Protein AF-A0A3S1PXV7-F1 (afdb_monomer_lite)

Sequence (91 aa):
TKADRRREAAQRRAALEPLAKEIRATEALMDRIRKRIDLIEDELANPAIYEKDPSTATRLAKERSQLAATLATNEDKWLTMSAEYEEGIAE

pLDDT: mean 95.38, std 5.87, range [67.56, 98.88]

Secondary structure (DSSP, 8-state):
-HHHHHHHHHHHHHHHHHHHHHHHHHHHHHHHHHHHHHHHHHHHT-THHHHH-HHHHHHHHHHHHHHHHHHHHHHHHHHHHHHHHHHHHH-

Foldseek 3Di:
DVVVVVVVLVVLCVVCVVLVVVLVVLVVVLVVLVVLLVVLVVVLVDPVCCVPPVVVNVVSVVSNVVSVVVSVVSVVVSVVSVVVSVVSNVD

Structure (mmCIF, N/CA/C/O backbone):
data_AF-A0A3S1PXV7-F1
#
_entry.id   AF-A0A3S1PXV7-F1
#
loop_
_atom_site.group_PDB
_atom_site.id
_atom_site.type_symbol
_atom_site.label_atom_id
_atom_site.label_alt_id
_atom_site.label_comp_id
_atom_site.label_asym_id
_atom_site.label_entity_id
_atom_site.label_seq_id
_atom_site.pdbx_PDB_ins_code
_atom_site.Cartn_x
_atom_site.Cartn_y
_atom_site.Cartn_z
_atom_site.occupancy
_atom_site.B_iso_or_equiv
_atom_site.auth_seq_id
_atom_site.auth_comp_id
_atom_site.auth_asym_id
_atom_site.auth_atom_id
_atom_site.pdbx_PDB_model_num
ATOM 1 N N . THR A 1 1 ? 22.351 -2.314 -36.559 1.00 86.62 1 THR A N 1
ATOM 2 C CA . THR A 1 1 ? 22.207 -3.743 -36.949 1.00 86.62 1 THR A CA 1
ATOM 3 C C . THR A 1 1 ? 21.261 -4.472 -35.994 1.00 86.62 1 THR A C 1
ATOM 5 O O . THR A 1 1 ? 20.868 -3.897 -34.985 1.00 86.62 1 THR A O 1
ATOM 8 N N . LYS A 1 2 ? 20.877 -5.735 -36.262 1.00 83.94 2 LYS A N 1
ATOM 9 C CA . LYS A 1 2 ? 20.091 -6.554 -35.305 1.00 83.94 2 LYS A CA 1
ATOM 10 C C . LYS A 1 2 ? 20.813 -6.727 -33.956 1.00 83.94 2 LYS A C 1
ATOM 12 O O . LYS A 1 2 ? 20.156 -6.850 -32.925 1.00 83.94 2 LYS A O 1
ATOM 17 N N . ALA A 1 3 ? 22.148 -6.735 -33.966 1.00 86.06 3 ALA A N 1
ATOM 18 C CA . ALA A 1 3 ? 22.963 -6.807 -32.757 1.00 86.06 3 ALA A CA 1
ATOM 19 C C . ALA A 1 3 ? 22.882 -5.512 -31.931 1.00 86.06 3 ALA A C 1
ATOM 21 O O . ALA A 1 3 ? 22.696 -5.594 -30.719 1.00 86.06 3 ALA A O 1
ATOM 22 N N . ASP A 1 4 ? 22.916 -4.347 -32.585 1.00 83.38 4 ASP A N 1
ATOM 23 C CA . ASP A 1 4 ? 22.822 -3.043 -31.905 1.00 83.38 4 ASP A CA 1
ATOM 24 C C . ASP A 1 4 ? 21.460 -2.866 -31.222 1.00 83.38 4 ASP A C 1
ATOM 26 O O . ASP A 1 4 ? 21.413 -2.610 -30.023 1.00 83.38 4 ASP A O 1
ATOM 30 N N . ARG A 1 5 ? 20.356 -3.188 -31.918 1.00 80.75 5 ARG A N 1
ATOM 31 C CA . ARG A 1 5 ? 18.996 -3.131 -31.340 1.00 80.75 5 ARG A CA 1
ATOM 32 C C . ARG A 1 5 ? 18.830 -4.012 -30.096 1.00 80.75 5 ARG A C 1
ATOM 34 O O . ARG A 1 5 ? 18.114 -3.663 -29.163 1.00 80.75 5 ARG A O 1
ATOM 41 N N . ARG A 1 6 ? 19.485 -5.180 -30.063 1.00 80.69 6 ARG A N 1
ATOM 42 C CA . ARG A 1 6 ? 19.475 -6.065 -28.884 1.00 80.69 6 ARG A CA 1
ATOM 43 C C . ARG A 1 6 ? 20.282 -5.492 -27.723 1.00 80.69 6 ARG A C 1
ATOM 45 O O . ARG A 1 6 ? 19.890 -5.682 -26.576 1.00 80.69 6 ARG A O 1
ATOM 52 N N . ARG A 1 7 ? 21.412 -4.842 -28.012 1.00 84.50 7 ARG A N 1
ATOM 53 C CA . ARG A 1 7 ? 22.261 -4.211 -26.998 1.00 84.50 7 ARG A CA 1
ATOM 54 C C . ARG A 1 7 ? 21.551 -3.008 -26.374 1.00 84.50 7 ARG A C 1
ATOM 56 O O . ARG A 1 7 ? 21.516 -2.925 -25.153 1.00 84.50 7 ARG A O 1
ATOM 63 N N . GLU A 1 8 ? 20.919 -2.166 -27.186 1.00 85.62 8 GLU A N 1
ATOM 64 C CA . GLU A 1 8 ? 20.106 -1.023 -26.737 1.00 85.62 8 GLU A CA 1
ATOM 65 C C . GLU A 1 8 ? 18.938 -1.476 -25.847 1.00 85.62 8 GLU A C 1
ATOM 67 O O . GLU A 1 8 ? 18.764 -0.978 -24.737 1.00 85.62 8 GLU A O 1
ATOM 72 N N . ALA A 1 9 ? 18.192 -2.507 -26.262 1.00 83.62 9 ALA A N 1
ATOM 73 C CA . ALA A 1 9 ? 17.115 -3.070 -25.446 1.00 83.62 9 ALA A CA 1
ATOM 74 C C . ALA A 1 9 ? 17.611 -3.654 -24.107 1.00 83.62 9 ALA A C 1
ATOM 76 O O . ALA A 1 9 ? 16.935 -3.52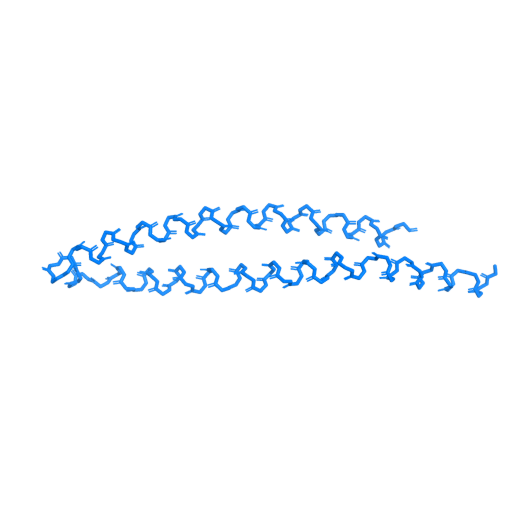8 -23.087 1.00 83.62 9 ALA A O 1
ATOM 77 N N . ALA A 1 10 ? 18.787 -4.290 -24.086 1.00 84.38 10 ALA A N 1
ATOM 78 C CA . ALA A 1 10 ? 19.379 -4.806 -22.852 1.00 84.38 10 ALA A CA 1
ATOM 79 C C . ALA A 1 10 ? 19.835 -3.678 -21.911 1.00 84.38 10 ALA A C 1
ATOM 81 O O . ALA A 1 10 ? 19.638 -3.782 -20.702 1.00 84.38 10 ALA A O 1
ATOM 82 N N . GLN A 1 11 ? 20.399 -2.596 -22.457 1.00 88.06 11 GLN A N 1
ATOM 83 C CA . GLN A 1 11 ? 20.802 -1.417 -21.686 1.00 88.06 11 GLN A CA 1
ATOM 84 C C . GLN A 1 11 ? 19.596 -0.706 -21.066 1.00 88.06 11 GLN A C 1
ATOM 86 O O . GLN A 1 11 ? 19.637 -0.401 -19.877 1.00 88.06 11 GLN A O 1
ATOM 91 N N . ARG A 1 12 ? 18.498 -0.535 -21.815 1.00 86.75 12 ARG A N 1
ATOM 92 C CA . ARG A 1 12 ? 17.247 0.035 -21.285 1.00 86.75 12 ARG A CA 1
ATOM 93 C C . ARG A 1 12 ? 16.679 -0.774 -20.123 1.00 86.75 12 ARG A C 1
ATOM 95 O O . ARG A 1 12 ? 16.399 -0.227 -19.064 1.00 86.75 12 ARG A O 1
ATOM 102 N N . ARG A 1 13 ? 16.609 -2.102 -20.261 1.00 86.56 13 ARG A N 1
ATOM 103 C CA . ARG A 1 13 ? 16.163 -2.979 -19.161 1.00 86.56 13 ARG A CA 1
ATOM 104 C C . ARG A 1 13 ? 17.066 -2.889 -17.934 1.00 86.56 13 ARG A C 1
ATOM 106 O O . ARG A 1 13 ? 16.564 -2.898 -16.817 1.00 86.56 13 ARG A O 1
ATOM 113 N N . ALA A 1 14 ? 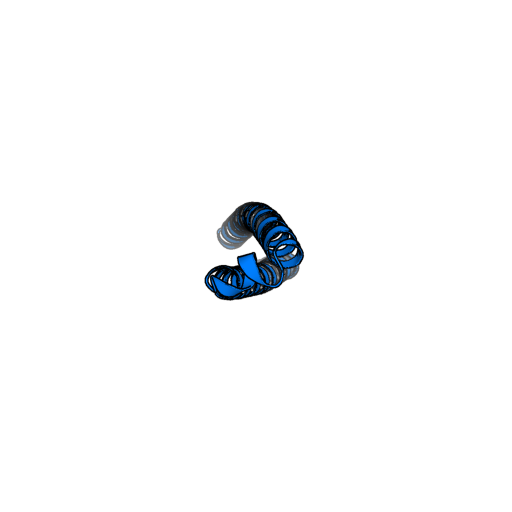18.382 -2.811 -18.131 1.00 91.44 14 ALA A N 1
ATOM 114 C CA . ALA A 1 14 ? 19.326 -2.660 -17.028 1.00 91.44 14 ALA A CA 1
ATOM 115 C C . ALA A 1 14 ? 19.166 -1.306 -16.314 1.00 91.44 14 ALA A C 1
ATOM 117 O O . ALA A 1 1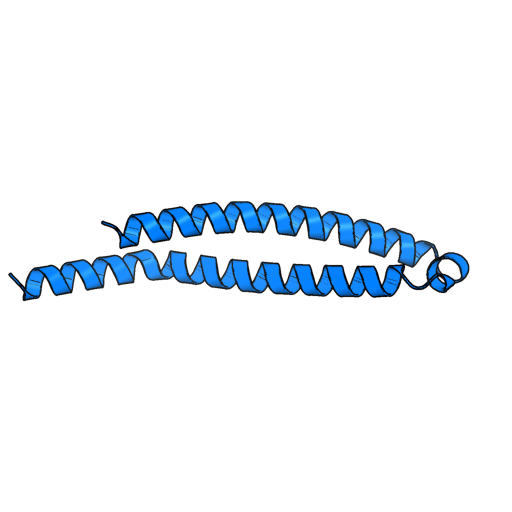4 ? 19.270 -1.258 -15.091 1.00 91.44 14 ALA A O 1
ATOM 118 N N . ALA A 1 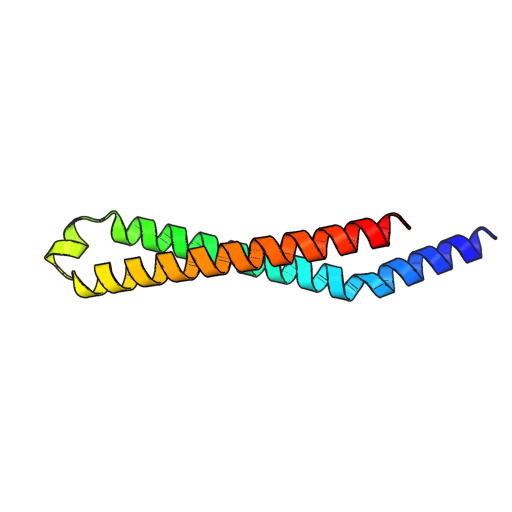15 ? 18.871 -0.235 -17.057 1.00 92.94 15 ALA A N 1
ATOM 119 C CA . ALA A 1 15 ? 18.622 1.093 -16.500 1.00 92.94 15 ALA A CA 1
ATOM 120 C C . ALA A 1 15 ? 17.322 1.162 -15.678 1.00 92.94 15 ALA A C 1
ATOM 122 O O . ALA A 1 15 ? 17.283 1.857 -14.669 1.00 92.94 15 ALA A O 1
ATOM 123 N N . LEU A 1 16 ? 16.290 0.405 -16.066 1.00 96.06 16 LEU A N 1
ATOM 124 C CA . LEU A 1 16 ? 14.982 0.383 -15.393 1.00 96.06 16 LEU A CA 1
ATOM 125 C C . LEU A 1 16 ? 14.875 -0.638 -14.248 1.00 96.06 16 LEU A C 1
ATOM 127 O O . LEU A 1 16 ? 13.896 -0.643 -13.506 1.00 96.06 16 LEU A O 1
ATOM 131 N N . GLU A 1 17 ? 15.861 -1.521 -14.081 1.00 96.62 17 GLU A N 1
ATOM 132 C CA . GLU A 1 17 ? 15.848 -2.556 -13.038 1.00 96.62 17 GLU A CA 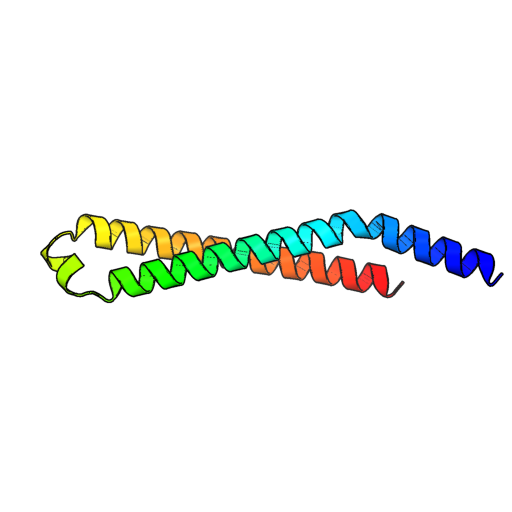1
ATOM 133 C C . GLU A 1 17 ? 15.740 -1.998 -11.600 1.00 96.62 17 GLU A C 1
ATOM 135 O O . GLU A 1 17 ? 14.985 -2.570 -10.808 1.00 96.62 17 GLU A O 1
ATOM 140 N N . PRO A 1 18 ? 16.420 -0.889 -11.234 1.00 97.31 18 PRO A N 1
ATOM 141 C CA . PRO A 1 18 ? 16.221 -0.237 -9.940 1.00 97.31 18 PRO A CA 1
ATOM 142 C C . PRO A 1 18 ? 14.769 0.206 -9.714 1.00 97.31 18 PRO A C 1
ATOM 144 O O . PRO A 1 18 ? 14.189 -0.141 -8.688 1.00 97.31 18 PRO A O 1
ATOM 147 N N . LEU A 1 19 ? 14.150 0.863 -10.701 1.00 97.62 19 LEU A N 1
ATOM 148 C CA . LEU A 1 19 ? 12.756 1.310 -10.628 1.00 97.62 19 LEU A CA 1
ATOM 149 C C . LEU A 1 19 ? 11.795 0.120 -10.477 1.00 97.62 19 LEU A C 1
ATOM 151 O O . LEU A 1 19 ? 10.948 0.105 -9.589 1.00 97.62 19 LEU A O 1
ATOM 155 N N . ALA A 1 20 ? 12.000 -0.949 -11.253 1.00 97.62 20 ALA A N 1
ATOM 156 C CA . ALA A 1 20 ? 11.220 -2.183 -11.127 1.00 97.62 20 ALA A CA 1
ATOM 157 C C . ALA A 1 20 ? 11.359 -2.848 -9.744 1.00 97.62 20 ALA A C 1
ATOM 159 O O . ALA A 1 20 ? 10.437 -3.506 -9.255 1.00 97.62 20 ALA A O 1
ATOM 160 N N . LYS A 1 21 ? 12.528 -2.748 -9.100 1.00 98.38 21 LYS A N 1
ATOM 161 C CA . LYS A 1 21 ? 12.718 -3.222 -7.719 1.00 98.38 21 LYS A CA 1
ATOM 162 C C . LYS A 1 21 ? 11.964 -2.355 -6.717 1.00 98.38 21 LYS A C 1
ATOM 164 O O . LYS A 1 21 ? 11.352 -2.916 -5.811 1.00 98.38 21 LYS A O 1
ATOM 169 N N . GLU A 1 22 ? 11.984 -1.037 -6.882 1.00 98.31 22 GLU A N 1
ATOM 170 C CA . GLU A 1 22 ? 11.245 -0.119 -6.012 1.00 98.31 22 GLU A CA 1
ATOM 171 C C . GLU A 1 22 ? 9.733 -0.319 -6.116 1.00 98.31 22 GLU A C 1
ATOM 173 O O . GLU A 1 22 ? 9.080 -0.433 -5.081 1.00 98.31 22 GLU A O 1
ATOM 178 N N . ILE A 1 23 ? 9.195 -0.485 -7.329 1.00 98.56 23 ILE A N 1
ATOM 179 C CA . ILE A 1 23 ? 7.780 -0.817 -7.564 1.00 98.56 23 ILE A CA 1
ATOM 180 C C . ILE A 1 23 ? 7.384 -2.067 -6.770 1.00 98.56 23 ILE A C 1
ATOM 182 O O . ILE A 1 23 ? 6.486 -2.006 -5.931 1.00 98.56 23 ILE A O 1
ATOM 186 N N . ARG A 1 24 ? 8.121 -3.175 -6.943 1.00 98.62 24 ARG A N 1
ATOM 187 C CA . ARG A 1 24 ? 7.861 -4.444 -6.234 1.00 98.62 24 ARG A CA 1
ATOM 188 C C . ARG A 1 24 ? 7.968 -4.309 -4.713 1.00 98.62 24 ARG A C 1
ATOM 190 O O . ARG A 1 24 ? 7.220 -4.943 -3.970 1.00 98.62 24 ARG A O 1
ATOM 197 N N . ALA A 1 25 ? 8.915 -3.508 -4.227 1.00 98.50 25 ALA A N 1
ATOM 198 C CA . ALA A 1 25 ? 9.067 -3.254 -2.798 1.00 98.50 25 ALA A CA 1
ATOM 199 C C . ALA A 1 25 ? 7.886 -2.443 -2.238 1.00 98.50 25 ALA A C 1
ATOM 201 O O . ALA A 1 25 ? 7.386 -2.765 -1.158 1.00 98.50 25 ALA A O 1
ATOM 202 N N . THR A 1 26 ? 7.419 -1.430 -2.974 1.00 98.56 26 THR A N 1
ATOM 203 C CA . THR A 1 26 ? 6.244 -0.634 -2.608 1.00 98.56 26 THR A CA 1
ATOM 204 C C . THR A 1 26 ? 4.971 -1.479 -2.630 1.00 98.56 26 THR A C 1
ATOM 206 O O . THR A 1 26 ? 4.207 -1.411 -1.673 1.00 98.56 26 THR A O 1
ATOM 209 N N . GLU A 1 27 ? 4.775 -2.355 -3.620 1.00 98.75 27 GLU A N 1
ATOM 210 C CA . GLU A 1 27 ? 3.662 -3.322 -3.648 1.00 98.75 27 GLU A CA 1
ATOM 211 C C . GLU A 1 27 ? 3.648 -4.217 -2.406 1.00 98.75 27 GLU A C 1
ATOM 213 O O . GLU A 1 27 ? 2.645 -4.297 -1.696 1.00 98.75 27 GLU A O 1
ATOM 218 N N . ALA A 1 28 ? 4.791 -4.824 -2.076 1.00 98.75 28 ALA A N 1
ATOM 219 C CA . ALA A 1 28 ? 4.910 -5.670 -0.894 1.00 98.75 28 ALA A CA 1
ATOM 220 C C . ALA A 1 28 ? 4.644 -4.904 0.415 1.00 98.75 28 ALA A C 1
ATOM 222 O O . ALA A 1 28 ? 4.126 -5.481 1.376 1.00 98.75 28 ALA A O 1
ATOM 223 N N . LEU A 1 29 ? 5.005 -3.618 0.482 1.00 98.56 29 LEU A N 1
ATOM 224 C CA . LEU A 1 29 ? 4.688 -2.762 1.623 1.00 98.56 29 LEU A CA 1
ATOM 225 C C . LEU A 1 29 ? 3.183 -2.471 1.703 1.00 98.56 29 LEU A C 1
ATOM 227 O O . LEU A 1 29 ? 2.604 -2.631 2.779 1.00 98.56 29 LEU A O 1
ATOM 231 N N . MET A 1 30 ? 2.548 -2.099 0.589 1.00 98.75 30 MET A N 1
ATOM 232 C CA . MET A 1 30 ? 1.104 -1.850 0.523 1.00 98.75 30 MET A CA 1
ATOM 233 C C . MET A 1 30 ? 0.304 -3.083 0.950 1.00 98.75 30 MET A C 1
ATOM 235 O O . MET A 1 30 ? -0.607 -2.967 1.767 1.00 98.75 30 MET A O 1
ATOM 239 N N . ASP A 1 31 ? 0.693 -4.276 0.502 1.00 98.88 31 ASP A N 1
ATOM 240 C CA . ASP A 1 31 ? 0.037 -5.527 0.894 1.00 98.88 31 ASP A CA 1
ATOM 241 C C . ASP A 1 31 ? 0.149 -5.818 2.394 1.00 98.88 31 ASP A C 1
ATOM 243 O O . ASP A 1 31 ? -0.788 -6.330 3.009 1.00 98.88 31 ASP A O 1
ATOM 247 N N . ARG A 1 32 ? 1.285 -5.487 3.019 1.00 98.81 32 ARG A N 1
ATOM 248 C CA . ARG A 1 32 ? 1.445 -5.609 4.478 1.00 98.81 32 ARG A CA 1
ATOM 249 C C . ARG A 1 32 ? 0.568 -4.609 5.222 1.00 98.81 32 ARG A C 1
ATOM 251 O O . ARG A 1 32 ? -0.016 -4.971 6.240 1.00 98.81 32 ARG A O 1
ATOM 258 N N . ILE A 1 33 ? 0.474 -3.377 4.721 1.00 98.81 33 ILE A N 1
ATOM 259 C CA . ILE A 1 33 ? -0.375 -2.334 5.305 1.00 98.81 33 ILE A CA 1
ATOM 260 C C . ILE A 1 33 ? -1.847 -2.744 5.226 1.00 98.81 33 ILE A C 1
ATOM 262 O O . ILE A 1 33 ? -2.521 -2.711 6.252 1.00 98.81 33 ILE A O 1
ATOM 266 N N . ARG A 1 34 ? -2.320 -3.202 4.059 1.00 98.81 34 ARG A N 1
ATOM 267 C CA . ARG A 1 34 ? -3.694 -3.698 3.861 1.00 98.81 34 ARG A CA 1
ATOM 268 C C . ARG A 1 34 ? -4.029 -4.818 4.844 1.00 98.81 34 ARG A C 1
ATOM 270 O O . ARG A 1 34 ? -4.954 -4.674 5.628 1.00 98.81 34 ARG A O 1
ATOM 277 N N . LYS A 1 35 ? -3.178 -5.847 4.937 1.00 98.88 35 LYS A N 1
ATOM 278 C CA . LYS A 1 35 ? -3.359 -6.937 5.915 1.00 98.88 35 LYS A CA 1
ATOM 279 C C . LYS A 1 35 ? -3.414 -6.446 7.360 1.00 98.88 35 LYS A C 1
ATOM 281 O O . LYS A 1 35 ? -4.154 -6.999 8.166 1.00 98.88 35 LYS A O 1
ATOM 286 N N . ARG A 1 36 ? -2.614 -5.437 7.725 1.00 98.69 36 ARG A N 1
ATOM 287 C CA . ARG A 1 36 ? -2.662 -4.871 9.079 1.00 98.69 36 ARG A CA 1
ATOM 288 C C . ARG A 1 36 ? -3.956 -4.094 9.317 1.00 98.69 36 ARG A C 1
ATOM 290 O O . ARG A 1 36 ? -4.492 -4.197 10.414 1.00 98.69 36 ARG A O 1
ATOM 297 N N . ILE A 1 37 ? -4.441 -3.349 8.325 1.00 98.88 37 ILE A N 1
ATOM 298 C CA . ILE A 1 37 ? -5.740 -2.670 8.387 1.00 98.88 37 ILE A CA 1
ATOM 299 C C . ILE A 1 37 ? -6.852 -3.699 8.599 1.00 98.88 37 ILE A C 1
ATOM 301 O O . ILE A 1 37 ? -7.596 -3.542 9.560 1.00 98.88 37 ILE A O 1
ATOM 305 N N . ASP A 1 38 ? -6.894 -4.765 7.797 1.00 98.81 38 ASP A N 1
ATOM 306 C CA . ASP A 1 38 ? -7.914 -5.819 7.902 1.00 98.81 38 ASP A CA 1
ATOM 307 C C . ASP A 1 38 ? -7.937 -6.436 9.313 1.00 98.81 38 ASP A C 1
ATOM 309 O O . ASP A 1 38 ? -8.981 -6.517 9.951 1.00 98.81 38 ASP A O 1
ATOM 313 N N . LEU A 1 39 ? -6.764 -6.775 9.865 1.00 98.81 39 LEU A N 1
ATOM 314 C CA . LEU A 1 39 ? -6.659 -7.303 11.231 1.00 98.81 39 LEU A CA 1
ATOM 315 C C . LEU A 1 39 ? -7.160 -6.312 12.292 1.00 98.81 39 LEU A C 1
ATOM 317 O O . LEU A 1 39 ? -7.809 -6.710 13.254 1.00 98.81 39 LEU A O 1
ATOM 321 N N . ILE A 1 40 ? -6.855 -5.021 12.137 1.00 98.75 40 ILE A N 1
ATOM 322 C CA . ILE A 1 40 ? -7.352 -3.992 13.057 1.00 98.75 40 ILE A CA 1
ATOM 323 C C . ILE A 1 40 ? -8.875 -3.864 12.949 1.00 98.75 40 ILE A C 1
ATOM 325 O O . ILE A 1 40 ? -9.543 -3.675 13.963 1.00 98.75 40 ILE A O 1
ATOM 329 N N . GLU A 1 41 ? -9.428 -3.941 11.741 1.00 98.62 41 GLU A N 1
ATOM 330 C CA . GLU A 1 41 ? -10.873 -3.901 11.518 1.00 98.62 41 GLU A CA 1
ATOM 331 C C . GLU A 1 41 ? -11.573 -5.095 12.172 1.00 98.62 41 GLU A C 1
ATOM 333 O O . GLU A 1 41 ? -12.572 -4.891 12.862 1.00 98.62 41 GLU A O 1
ATOM 338 N N . ASP A 1 42 ? -11.005 -6.297 12.064 1.00 98.56 42 ASP A N 1
ATOM 339 C CA . ASP A 1 42 ? -11.498 -7.494 12.752 1.00 98.56 42 ASP A CA 1
ATOM 340 C C . ASP A 1 42 ? -11.460 -7.337 14.283 1.00 98.56 42 ASP A C 1
ATOM 342 O O . ASP A 1 42 ? -12.420 -7.680 14.979 1.00 98.56 42 ASP A O 1
ATOM 346 N N . GLU A 1 43 ? -10.372 -6.782 14.832 1.00 98.00 43 GLU A N 1
ATOM 347 C CA . GLU A 1 43 ? -10.253 -6.502 16.270 1.00 98.00 43 GLU A CA 1
ATOM 348 C C . GLU A 1 43 ? -11.298 -5.471 16.738 1.00 98.00 43 GLU A C 1
ATOM 350 O O . GLU A 1 43 ? -11.930 -5.650 17.782 1.00 98.00 43 GLU A O 1
ATOM 355 N N . LEU A 1 44 ? -11.506 -4.402 15.962 1.00 98.19 44 LEU A N 1
ATOM 356 C CA . LEU A 1 44 ? -12.475 -3.343 16.260 1.00 98.19 44 LEU A CA 1
ATOM 357 C C . LEU A 1 44 ? -13.929 -3.790 16.067 1.00 98.19 44 LEU A C 1
ATOM 359 O O . LEU A 1 44 ? -14.821 -3.252 16.718 1.00 98.19 44 LEU A O 1
ATOM 363 N N . ALA A 1 45 ? -14.188 -4.789 15.224 1.00 98.19 45 ALA A N 1
ATOM 364 C CA . ALA A 1 45 ? -15.521 -5.359 15.051 1.00 98.19 45 ALA A CA 1
ATOM 365 C C . ALA A 1 45 ? -16.025 -6.100 16.304 1.00 98.19 45 ALA A C 1
ATOM 367 O O . ALA A 1 45 ? -17.229 -6.326 16.438 1.00 98.19 45 ALA A O 1
ATOM 368 N N . ASN A 1 46 ? -15.142 -6.465 17.242 1.00 97.38 46 ASN A N 1
ATOM 369 C CA . ASN A 1 46 ? -15.527 -7.115 18.490 1.00 97.38 46 ASN A CA 1
ATOM 370 C C . ASN A 1 46 ? -16.095 -6.101 19.506 1.00 97.38 46 ASN A C 1
ATOM 372 O O . ASN A 1 46 ? -15.320 -5.373 20.126 1.00 97.38 46 ASN A O 1
ATOM 376 N N . PRO A 1 47 ? -17.410 -6.099 19.805 1.00 96.06 47 PRO A N 1
ATOM 377 C CA . PRO A 1 47 ? -18.007 -5.108 20.702 1.00 96.06 47 PRO A CA 1
ATOM 378 C C . PRO A 1 47 ? -17.451 -5.163 22.135 1.00 96.06 47 PRO A C 1
ATOM 380 O O . PRO A 1 47 ? -17.418 -4.146 22.826 1.00 96.06 47 PRO A O 1
ATOM 383 N N . ALA A 1 48 ? -16.950 -6.322 22.580 1.00 97.44 48 ALA A N 1
ATOM 384 C CA . ALA A 1 48 ? -16.403 -6.478 23.926 1.00 97.44 48 ALA A CA 1
ATOM 385 C C . ALA A 1 48 ? -15.148 -5.621 24.169 1.00 97.44 48 ALA A C 1
ATOM 387 O O . ALA A 1 48 ? -14.829 -5.338 25.324 1.00 97.44 48 ALA A O 1
ATOM 388 N N . ILE A 1 49 ? -14.435 -5.203 23.114 1.00 97.38 49 ILE A N 1
ATOM 389 C CA . ILE A 1 49 ? -13.242 -4.361 23.251 1.00 97.38 49 ILE A CA 1
ATOM 390 C C . ILE A 1 49 ? -13.592 -2.979 23.806 1.00 97.38 49 ILE A C 1
ATOM 392 O O . ILE A 1 49 ? -12.834 -2.430 24.594 1.00 97.38 49 ILE A O 1
ATOM 396 N N . TYR A 1 50 ? -14.768 -2.445 23.477 1.00 96.75 50 TYR A N 1
ATOM 397 C CA . TYR A 1 50 ? -15.188 -1.116 23.918 1.00 96.75 50 TYR A CA 1
ATOM 398 C C . TYR A 1 50 ? -15.579 -1.083 25.397 1.00 96.75 50 TYR A C 1
ATOM 400 O O . TYR A 1 50 ? -15.425 -0.054 26.050 1.00 96.75 50 TYR A O 1
ATOM 408 N N . GLU A 1 51 ? -16.041 -2.210 25.938 1.00 96.62 51 GLU A N 1
ATOM 409 C CA . GLU A 1 51 ? -16.360 -2.345 27.361 1.00 96.62 51 GLU A CA 1
ATOM 410 C C . GLU A 1 51 ? -15.126 -2.715 28.192 1.00 96.62 51 GLU A C 1
ATOM 412 O O . GLU A 1 51 ? -14.935 -2.190 29.288 1.00 96.62 51 GLU A O 1
ATOM 417 N N . LYS A 1 52 ? -14.282 -3.623 27.682 1.00 97.06 52 LYS A N 1
ATOM 418 C CA . LYS A 1 52 ? -13.155 -4.192 28.437 1.00 97.06 52 LYS A CA 1
ATOM 419 C C . LYS A 1 52 ? -11.860 -3.400 28.300 1.00 97.06 52 LYS A C 1
ATOM 421 O O . LYS A 1 52 ? -11.092 -3.342 29.256 1.00 97.06 52 LYS A O 1
ATOM 426 N N . ASP A 1 53 ? -11.600 -2.828 27.127 1.00 96.94 53 ASP A N 1
ATOM 427 C CA . ASP A 1 53 ? -10.389 -2.056 26.842 1.00 96.94 53 ASP A CA 1
ATOM 428 C C . ASP A 1 53 ? -10.635 -0.945 25.793 1.00 96.94 53 ASP A C 1
ATOM 430 O O . ASP A 1 53 ? -10.115 -0.980 24.667 1.00 96.94 53 ASP A O 1
ATOM 434 N N . PRO A 1 54 ? -11.412 0.093 26.153 1.00 97.06 54 PRO A N 1
ATOM 435 C CA . PRO A 1 54 ? -11.692 1.221 25.260 1.00 97.06 54 PRO A CA 1
ATOM 436 C C . PRO A 1 54 ? -10.426 1.989 24.841 1.00 97.06 54 PRO A C 1
ATOM 438 O O . PRO A 1 54 ? -10.406 2.659 23.800 1.00 97.06 54 PRO A O 1
ATOM 441 N N . SER A 1 55 ? -9.349 1.893 25.629 1.00 98.06 55 SER A N 1
ATOM 442 C CA . SER A 1 55 ? -8.068 2.528 25.318 1.00 98.06 55 SER A CA 1
ATOM 443 C C . SER A 1 55 ? -7.393 1.864 24.117 1.00 98.06 55 SER A C 1
ATOM 445 O O . SER A 1 55 ? -6.953 2.554 23.191 1.00 98.06 55 SER A O 1
ATOM 447 N N . THR A 1 56 ? -7.401 0.528 24.070 1.00 97.56 56 THR A N 1
ATOM 448 C CA . THR A 1 56 ? -6.929 -0.234 22.915 1.00 97.56 56 THR A CA 1
ATOM 449 C C . THR A 1 56 ? -7.801 0.027 21.698 1.00 97.56 56 THR A C 1
ATOM 451 O O . THR A 1 56 ? -7.247 0.289 20.632 1.00 97.56 56 THR A O 1
ATOM 454 N N . ALA A 1 57 ? -9.129 0.071 21.843 1.00 98.25 57 ALA A N 1
ATOM 455 C CA . ALA A 1 57 ? -10.024 0.407 20.733 1.00 98.25 57 ALA A CA 1
ATOM 456 C C . ALA A 1 57 ? -9.687 1.777 20.110 1.00 98.25 57 ALA A C 1
ATOM 458 O O . ALA A 1 57 ? -9.568 1.915 18.893 1.00 98.25 57 ALA A O 1
ATOM 459 N N . THR A 1 58 ? -9.437 2.787 20.948 1.00 98.38 58 THR A N 1
ATOM 460 C CA . THR A 1 58 ? -9.037 4.130 20.492 1.00 98.38 58 THR A CA 1
ATOM 461 C C . THR A 1 58 ? -7.683 4.111 19.776 1.00 98.38 58 THR A C 1
ATOM 463 O O . THR A 1 58 ? -7.516 4.733 18.723 1.00 98.38 58 THR A O 1
ATOM 466 N N . ARG A 1 59 ? -6.702 3.382 20.324 1.00 98.62 59 ARG A N 1
ATOM 467 C CA . ARG A 1 59 ? -5.370 3.236 19.718 1.00 98.62 59 ARG A CA 1
ATOM 468 C C . ARG A 1 59 ? -5.443 2.542 18.358 1.00 98.62 59 ARG A C 1
ATOM 470 O O . ARG A 1 59 ? -4.832 3.030 17.412 1.00 98.62 59 ARG A O 1
ATOM 477 N N . LEU A 1 60 ? -6.201 1.454 18.258 1.00 98.62 60 LEU A N 1
ATOM 478 C CA . LEU A 1 60 ? -6.419 0.700 17.025 1.00 98.62 60 LEU A CA 1
ATOM 479 C C . LEU A 1 60 ? -7.110 1.558 15.958 1.00 98.62 60 LEU A C 1
ATOM 481 O O . LEU A 1 60 ? -6.646 1.615 14.823 1.00 98.62 60 LEU A O 1
ATOM 485 N N . ALA A 1 61 ? -8.150 2.314 16.323 1.00 98.50 61 ALA A N 1
ATOM 486 C CA . ALA A 1 61 ? -8.822 3.226 15.395 1.00 98.50 61 ALA A CA 1
ATOM 487 C C . ALA A 1 61 ? -7.870 4.303 14.841 1.00 98.50 61 ALA A C 1
ATOM 489 O O . ALA A 1 61 ? -7.894 4.616 13.646 1.00 98.50 61 ALA A O 1
ATOM 490 N N . LYS A 1 62 ? -6.987 4.844 15.692 1.00 98.75 62 LYS A N 1
ATOM 491 C CA . LYS A 1 62 ? -5.949 5.793 15.272 1.00 98.75 62 LYS A CA 1
ATOM 492 C C . LYS A 1 62 ? -4.921 5.139 14.346 1.00 98.75 62 LYS A C 1
ATOM 494 O O . LYS A 1 62 ? -4.601 5.718 13.310 1.00 98.75 62 LYS A O 1
ATOM 499 N N . GLU A 1 63 ? -4.428 3.954 14.701 1.00 98.75 63 GLU A N 1
ATOM 500 C CA . GLU A 1 63 ? -3.475 3.188 13.889 1.00 98.75 63 GLU A CA 1
ATOM 501 C C . GLU A 1 63 ? -4.054 2.892 12.499 1.00 98.75 63 GLU A C 1
ATOM 503 O O . GLU A 1 63 ? -3.405 3.176 11.496 1.00 98.75 63 GLU A O 1
ATOM 508 N N . ARG A 1 64 ? -5.312 2.436 12.421 1.00 98.81 64 ARG A N 1
ATOM 509 C CA . ARG A 1 64 ? -6.025 2.205 11.156 1.00 98.81 64 ARG A CA 1
ATOM 510 C C . ARG A 1 64 ? -6.056 3.452 10.274 1.00 98.81 64 ARG A C 1
ATOM 512 O O . ARG A 1 64 ? -5.749 3.370 9.090 1.00 98.81 64 ARG A O 1
ATOM 519 N N . SER A 1 65 ? -6.405 4.606 10.844 1.00 98.75 65 SER A N 1
ATOM 520 C CA . SER A 1 65 ? -6.445 5.877 10.106 1.00 98.75 65 SER A CA 1
ATOM 521 C C . SER A 1 65 ? -5.066 6.267 9.556 1.00 98.75 65 SER A C 1
ATOM 523 O O . SER A 1 65 ? -4.932 6.636 8.389 1.00 98.75 65 SER A O 1
ATOM 525 N N . GLN A 1 66 ? -4.014 6.108 10.363 1.00 98.81 66 GLN A N 1
ATOM 526 C CA . GLN A 1 66 ? -2.636 6.383 9.947 1.00 98.81 66 GLN A CA 1
ATOM 527 C C . GLN A 1 66 ? -2.157 5.427 8.848 1.00 98.81 66 GLN A C 1
ATOM 529 O O . GLN A 1 66 ? -1.515 5.859 7.888 1.00 98.81 66 GLN A O 1
ATOM 534 N N . LEU A 1 67 ? -2.484 4.140 8.965 1.00 98.81 67 LEU A N 1
ATOM 535 C CA . LEU A 1 67 ? -2.164 3.133 7.958 1.00 98.81 67 LEU A CA 1
ATOM 536 C C . LEU A 1 67 ? -2.903 3.395 6.647 1.00 98.81 67 LEU A C 1
ATOM 538 O O . LEU A 1 67 ? -2.279 3.311 5.597 1.00 98.81 67 LEU A O 1
ATOM 542 N N . ALA A 1 68 ? -4.179 3.788 6.691 1.00 98.81 68 ALA A N 1
ATOM 543 C CA . ALA A 1 68 ? -4.944 4.147 5.497 1.00 98.81 68 ALA A CA 1
ATOM 544 C C . ALA A 1 68 ? -4.342 5.364 4.770 1.00 98.81 68 ALA A C 1
ATOM 546 O O . ALA A 1 68 ? -4.174 5.337 3.553 1.00 98.81 68 ALA A O 1
ATOM 547 N N . ALA A 1 69 ? -3.931 6.402 5.507 1.00 98.81 69 ALA A N 1
ATOM 548 C CA . ALA A 1 69 ? -3.236 7.553 4.923 1.00 98.81 69 ALA A CA 1
ATOM 549 C C . ALA A 1 69 ? -1.862 7.174 4.330 1.00 98.81 69 ALA A C 1
ATOM 551 O O . ALA A 1 69 ? -1.469 7.657 3.266 1.00 98.81 69 ALA A O 1
ATOM 552 N N . THR A 1 70 ? -1.141 6.272 5.003 1.00 98.56 70 THR A N 1
ATOM 553 C CA . THR A 1 70 ? 0.146 5.751 4.519 1.00 98.56 70 THR A CA 1
ATOM 554 C C . THR A 1 70 ? -0.039 4.904 3.261 1.00 98.56 70 THR A C 1
ATOM 556 O O . THR A 1 70 ? 0.769 5.006 2.339 1.00 98.56 70 THR A O 1
ATOM 559 N N . LEU A 1 71 ? -1.098 4.092 3.202 1.00 98.75 71 LEU A N 1
ATOM 560 C CA . LEU A 1 71 ? -1.452 3.291 2.035 1.00 98.75 71 LEU A CA 1
ATOM 561 C C . LEU A 1 71 ? -1.692 4.192 0.824 1.00 98.75 71 LEU A C 1
ATOM 563 O O . LEU A 1 71 ? -1.003 4.016 -0.172 1.00 98.75 71 LEU A O 1
ATOM 567 N N . ALA A 1 72 ? -2.548 5.211 0.956 1.00 98.75 72 ALA A N 1
ATOM 568 C CA . ALA A 1 72 ? -2.842 6.157 -0.124 1.00 98.75 72 ALA A CA 1
ATOM 569 C C . ALA A 1 72 ? -1.572 6.841 -0.665 1.00 98.75 72 ALA A C 1
ATOM 571 O O . ALA A 1 72 ? -1.331 6.866 -1.866 1.00 98.75 72 ALA A O 1
ATOM 572 N N . THR A 1 73 ? -0.688 7.299 0.229 1.00 98.69 73 THR A N 1
ATOM 573 C CA . THR A 1 73 ? 0.605 7.889 -0.173 1.00 98.69 73 THR A CA 1
ATOM 574 C C . THR A 1 73 ? 1.473 6.910 -0.974 1.00 98.69 73 THR A C 1
ATOM 576 O O . THR A 1 73 ? 2.155 7.299 -1.923 1.00 98.69 73 THR A O 1
ATOM 579 N N . ASN A 1 74 ? 1.490 5.631 -0.585 1.00 98.69 74 ASN A N 1
ATOM 580 C CA . ASN A 1 74 ? 2.257 4.613 -1.303 1.00 98.69 74 ASN A CA 1
ATOM 581 C C . ASN A 1 74 ? 1.604 4.230 -2.635 1.00 98.69 74 ASN A C 1
ATOM 583 O O . ASN A 1 74 ? 2.336 3.940 -3.577 1.00 98.69 74 ASN A O 1
ATOM 587 N N . GLU A 1 75 ? 0.274 4.260 -2.726 1.00 98.81 75 GLU A N 1
ATOM 588 C CA . GLU A 1 75 ? -0.468 4.034 -3.970 1.00 98.81 75 GLU A CA 1
ATOM 589 C C . GLU A 1 75 ? -0.153 5.128 -4.997 1.00 98.81 75 GLU A C 1
ATOM 591 O O . GLU A 1 75 ? 0.205 4.806 -6.129 1.00 98.81 75 GLU A O 1
ATOM 596 N N . ASP A 1 76 ? -0.146 6.400 -4.588 1.00 98.69 76 ASP A N 1
ATOM 597 C CA . ASP A 1 76 ? 0.243 7.521 -5.457 1.00 98.6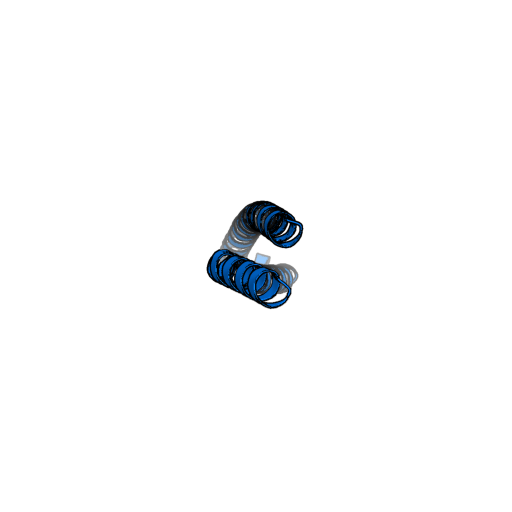9 76 ASP A CA 1
ATOM 598 C C . ASP A 1 76 ? 1.701 7.401 -5.932 1.00 98.69 76 ASP A C 1
ATOM 600 O O . ASP A 1 76 ? 2.013 7.584 -7.117 1.00 98.69 76 ASP A O 1
ATOM 604 N N . LYS A 1 77 ? 2.615 7.036 -5.018 1.00 98.38 77 LYS A N 1
ATOM 605 C CA . LYS A 1 77 ? 4.022 6.784 -5.364 1.00 98.38 77 LYS A CA 1
ATOM 606 C C . LYS A 1 77 ? 4.143 5.630 -6.363 1.00 98.38 77 LYS A C 1
ATOM 608 O O . LYS A 1 77 ? 4.889 5.734 -7.334 1.00 98.38 77 LYS A O 1
ATOM 613 N N . TRP A 1 78 ? 3.435 4.530 -6.118 1.00 98.69 78 TRP A N 1
ATOM 614 C CA . TRP A 1 78 ? 3.442 3.356 -6.985 1.00 98.69 78 TRP A CA 1
ATOM 615 C C . TRP A 1 78 ? 2.907 3.683 -8.379 1.00 98.69 78 TRP A C 1
ATOM 617 O O . TRP A 1 78 ? 3.541 3.292 -9.356 1.00 98.69 78 TRP A O 1
ATOM 627 N N . LEU A 1 79 ? 1.813 4.445 -8.484 1.00 98.62 79 LEU A N 1
ATOM 628 C CA . LEU A 1 79 ? 1.262 4.890 -9.767 1.00 98.62 79 LEU A CA 1
ATOM 629 C C . LEU A 1 79 ? 2.279 5.715 -10.559 1.00 98.62 79 LEU A C 1
ATOM 631 O O . LEU A 1 79 ? 2.485 5.456 -11.741 1.00 98.62 79 LEU A O 1
ATOM 635 N N . THR A 1 80 ? 2.959 6.653 -9.896 1.00 98.44 80 THR A N 1
ATOM 636 C CA . THR A 1 80 ? 3.988 7.493 -10.529 1.00 98.44 80 THR A CA 1
ATOM 637 C C . THR A 1 80 ? 5.149 6.648 -11.058 1.00 98.44 80 THR A C 1
ATOM 639 O O . THR A 1 80 ? 5.470 6.713 -12.241 1.00 98.44 80 THR A O 1
ATOM 642 N N . MET A 1 81 ? 5.731 5.789 -10.214 1.00 98.44 81 MET A N 1
ATOM 643 C CA . MET A 1 81 ? 6.840 4.913 -10.617 1.00 98.44 81 MET A CA 1
ATOM 644 C C . MET A 1 81 ? 6.435 3.927 -11.718 1.00 98.44 81 MET A C 1
ATOM 646 O O . MET A 1 81 ? 7.239 3.616 -12.593 1.00 98.44 81 MET A O 1
ATOM 650 N N . SER A 1 82 ? 5.201 3.419 -11.675 1.00 98.06 82 SER A N 1
ATOM 651 C CA . SER A 1 82 ? 4.692 2.489 -12.686 1.00 98.06 82 SER A CA 1
ATOM 652 C C . SER A 1 82 ? 4.527 3.181 -14.036 1.00 98.06 82 SER A C 1
ATOM 654 O O . SER A 1 82 ? 4.939 2.617 -15.044 1.00 98.06 82 SER A O 1
ATOM 656 N N . ALA A 1 83 ? 4.028 4.420 -14.054 1.00 97.75 83 ALA A N 1
ATOM 657 C CA . ALA A 1 83 ? 3.952 5.224 -15.271 1.00 97.75 83 ALA A CA 1
ATOM 658 C C . ALA A 1 83 ? 5.347 5.514 -15.857 1.00 97.75 83 ALA A C 1
ATOM 660 O O . ALA A 1 83 ? 5.563 5.291 -17.045 1.00 97.75 83 ALA A O 1
ATOM 661 N N . GLU A 1 84 ? 6.314 5.922 -15.024 1.00 96.62 84 GLU A N 1
ATOM 662 C CA . GLU A 1 84 ? 7.711 6.132 -15.447 1.00 96.62 84 GLU A CA 1
ATOM 663 C C . GLU A 1 84 ? 8.340 4.849 -16.018 1.00 96.62 84 GLU A C 1
ATOM 665 O O . GLU A 1 84 ? 9.070 4.877 -17.012 1.00 96.62 84 GLU A O 1
ATOM 670 N N . TYR A 1 85 ? 8.052 3.700 -15.401 1.00 96.25 85 TYR A N 1
ATOM 671 C CA . TYR A 1 85 ? 8.531 2.409 -15.881 1.00 96.25 85 TYR A CA 1
ATOM 672 C C . TYR A 1 85 ? 7.904 2.035 -17.228 1.00 96.25 85 TYR A C 1
ATOM 674 O O . TYR A 1 85 ? 8.617 1.589 -18.127 1.00 96.25 85 TYR A O 1
ATOM 682 N N . GLU A 1 86 ? 6.591 2.215 -17.383 1.00 95.00 86 GLU A N 1
ATOM 683 C CA . GLU A 1 86 ? 5.878 1.949 -18.635 1.00 95.00 86 GLU A CA 1
ATOM 684 C C . GLU A 1 86 ? 6.382 2.836 -19.779 1.00 95.00 86 GLU A C 1
ATOM 686 O O . GLU A 1 86 ? 6.649 2.320 -20.867 1.00 95.00 86 GLU A O 1
ATOM 691 N N . GLU A 1 87 ? 6.593 4.130 -19.525 1.00 93.88 87 GLU A N 1
ATOM 692 C CA . GLU A 1 87 ? 7.177 5.070 -20.487 1.00 93.88 87 GLU A CA 1
ATOM 693 C C . GLU A 1 87 ? 8.583 4.623 -20.911 1.00 93.88 87 GLU A C 1
ATOM 695 O O . GLU A 1 87 ? 8.854 4.463 -22.102 1.00 93.88 87 GLU A O 1
ATOM 700 N N . GLY A 1 88 ? 9.449 4.284 -19.949 1.00 91.56 88 GLY A N 1
ATOM 701 C CA . GLY A 1 88 ? 10.808 3.822 -20.238 1.00 91.56 88 GLY A CA 1
ATOM 702 C C . GLY A 1 88 ? 10.887 2.484 -20.990 1.00 91.56 88 GLY A C 1
ATOM 703 O O . GLY A 1 88 ? 11.893 2.203 -21.645 1.00 91.56 88 GLY A O 1
ATOM 704 N N . ILE A 1 89 ? 9.859 1.633 -20.894 1.00 89.25 89 ILE A N 1
ATOM 705 C CA . ILE A 1 89 ? 9.765 0.377 -21.658 1.00 89.25 89 ILE A CA 1
ATOM 706 C C . ILE A 1 89 ? 9.200 0.610 -23.070 1.00 89.25 89 ILE A C 1
ATOM 708 O O . ILE A 1 89 ? 9.509 -0.175 -23.974 1.00 89.25 89 ILE A O 1
ATOM 712 N N . ALA A 1 90 ? 8.370 1.639 -23.259 1.00 83.62 90 ALA A N 1
ATOM 713 C CA . ALA A 1 90 ? 7.755 1.974 -24.541 1.00 83.62 90 ALA A CA 1
ATOM 714 C C . ALA A 1 90 ? 8.730 2.650 -25.531 1.00 83.62 90 ALA A C 1
ATOM 716 O O . ALA A 1 90 ? 8.542 2.503 -26.743 1.00 83.62 90 ALA A O 1
ATOM 717 N N . GLU A 1 91 ? 9.767 3.336 -25.035 1.00 67.56 91 GLU A N 1
ATOM 718 C CA . GLU A 1 91 ? 10.860 3.956 -25.820 1.00 67.56 91 GLU A CA 1
ATOM 719 C C . GLU A 1 91 ? 11.964 2.976 -26.292 1.00 67.56 91 GLU A C 1
ATOM 721 O O . GLU A 1 91 ? 12.465 3.100 -27.442 1.00 67.56 91 GLU A O 1
#

Radius of gyration: 20.93 Å; chains: 1; bounding box: 41×15×65 Å